Protein AF-A0A8S9RRD1-F1 (afdb_monomer_lite)

Secondary structure (DSSP, 8-state):
----------HHHHHHHHHHHHHHHHTSTT-PPPHHHHHHHHHHHHHHHHHHHHHHHHHHHHHHHHHTTT--HHHHHHHHHSEEE---S---S-----TT-EEE-HHHHHHHHHHHHHHHHHHHHHHHHHHHHHHHHHHTT-

Foldseek 3Di:
DPPDDPDDADPLLVVQLVVQQVVVCVVPVPDHDDPVSSVVSNCVSCVQLRVLVVLLVVLVVQLCVLCVVPHALVVLVVVLVLEDEDDDDDDDPDDDPPPGRDYDYPVRNVVSVVSSVVNVVSVVSNVVSVVSSVCVVVVSPD

Organism: Brassica cretica (NCBI:txid69181)

Radius of gyration: 26.07 Å; chains: 1; bounding box: 56×36×78 Å

pLDDT: mean 82.72, std 17.29, range [35.66, 98.25]

Sequence (142 aa):
MTGLRTIAMQEDEIYKLSAMLEELVESRPDEQPSETEVRMAVWEACGDSGALQLLVDLLNAKMMKLEENSGSEEQDAGLLEEACVLETHDQPRELEEEEGKRMMSRNKWSSVVYRRGQKQLTRLFLKEAEHALHQALSSDHC

Structure (mmCIF, N/CA/C/O backbone):
data_AF-A0A8S9RRD1-F1
#
_entry.id   AF-A0A8S9RRD1-F1
#
loop_
_atom_site.group_PDB
_atom_site.id
_atom_site.type_symbol
_atom_site.label_atom_id
_atom_site.label_alt_id
_atom_site.label_comp_id
_atom_site.label_asym_id
_atom_site.label_entity_id
_atom_site.label_seq_id
_atom_site.pdbx_PDB_ins_code
_atom_site.Cartn_x
_atom_site.Cartn_y
_atom_site.Cartn_z
_atom_site.occupancy
_atom_site.B_iso_or_equiv
_atom_site.auth_seq_id
_atom_site.auth_comp_id
_atom_site.auth_asym_id
_atom_site.auth_atom_id
_atom_site.pdbx_PDB_model_num
ATOM 1 N N . MET A 1 1 ? 1.077 19.677 -8.046 1.00 35.97 1 MET A N 1
ATOM 2 C CA . MET A 1 1 ? 2.340 19.198 -7.452 1.00 35.97 1 MET A CA 1
ATOM 3 C C . MET A 1 1 ? 2.645 17.826 -8.021 1.00 35.97 1 MET A C 1
ATOM 5 O O . MET A 1 1 ? 2.023 16.858 -7.608 1.00 35.97 1 MET A O 1
ATOM 9 N N . THR A 1 2 ? 3.537 17.739 -9.000 1.00 42.38 2 THR A N 1
ATOM 10 C CA . THR A 1 2 ? 4.150 16.474 -9.416 1.00 42.38 2 THR A CA 1
ATOM 11 C C . THR A 1 2 ? 5.278 16.191 -8.431 1.00 42.38 2 THR A C 1
ATOM 13 O O . THR A 1 2 ? 6.352 16.775 -8.526 1.00 42.38 2 THR A O 1
ATOM 16 N N . GLY A 1 3 ? 5.002 15.385 -7.404 1.00 47.59 3 GLY A N 1
ATOM 17 C CA . GLY A 1 3 ? 6.066 14.875 -6.542 1.00 47.59 3 GLY A CA 1
ATOM 18 C C . GLY A 1 3 ? 6.964 13.970 -7.378 1.00 47.59 3 GLY A C 1
ATOM 19 O O . GLY A 1 3 ? 6.456 13.037 -8.000 1.00 47.59 3 GLY A O 1
ATOM 20 N N . LEU A 1 4 ? 8.263 14.270 -7.429 1.00 41.94 4 LEU A N 1
ATOM 21 C CA . LEU A 1 4 ? 9.273 13.363 -7.971 1.00 41.94 4 LEU A CA 1
ATOM 22 C C . LEU A 1 4 ? 9.134 12.023 -7.239 1.00 41.94 4 LEU A C 1
ATOM 24 O O . LEU A 1 4 ? 9.323 11.959 -6.025 1.00 41.94 4 LEU A O 1
ATOM 28 N N . ARG A 1 5 ? 8.735 10.978 -7.965 1.00 58.88 5 ARG A N 1
ATOM 29 C CA . ARG A 1 5 ? 8.742 9.605 -7.463 1.00 58.88 5 ARG A CA 1
ATOM 30 C C . ARG A 1 5 ? 10.065 8.998 -7.890 1.00 58.88 5 ARG A C 1
ATOM 32 O O . ARG A 1 5 ? 10.284 8.795 -9.080 1.00 58.88 5 ARG A O 1
ATOM 39 N N . THR A 1 6 ? 10.946 8.759 -6.931 1.00 57.94 6 THR A N 1
ATOM 40 C CA . THR A 1 6 ? 12.136 7.948 -7.175 1.00 57.94 6 THR A CA 1
ATOM 41 C C . THR A 1 6 ? 11.667 6.506 -7.301 1.00 57.94 6 THR A C 1
ATOM 43 O O . THR A 1 6 ? 11.313 5.890 -6.300 1.00 57.94 6 THR A O 1
ATOM 46 N N . ILE A 1 7 ? 11.588 6.000 -8.530 1.00 63.44 7 ILE A N 1
ATOM 47 C CA . ILE A 1 7 ? 11.368 4.576 -8.778 1.00 63.44 7 ILE A CA 1
ATOM 48 C C . ILE A 1 7 ? 12.740 3.922 -8.636 1.00 63.44 7 ILE A C 1
ATOM 50 O O . ILE A 1 7 ? 13.636 4.185 -9.436 1.00 63.44 7 ILE A O 1
ATOM 54 N N . ALA A 1 8 ? 12.934 3.161 -7.562 1.00 69.12 8 ALA A N 1
ATOM 55 C CA . ALA A 1 8 ? 14.115 2.326 -7.424 1.00 69.12 8 ALA A CA 1
ATOM 56 C C . ALA A 1 8 ? 13.900 1.098 -8.309 1.00 69.12 8 ALA A C 1
ATOM 58 O O . ALA A 1 8 ? 13.031 0.288 -8.006 1.00 69.12 8 ALA A O 1
ATOM 59 N N . MET A 1 9 ? 14.642 1.023 -9.412 1.00 77.75 9 MET A N 1
ATOM 60 C CA . MET A 1 9 ? 14.628 -0.129 -10.307 1.00 77.75 9 MET A CA 1
ATOM 61 C C . MET A 1 9 ? 15.711 -1.120 -9.890 1.00 77.75 9 MET A C 1
ATOM 63 O O . MET A 1 9 ? 16.815 -0.706 -9.516 1.00 77.75 9 MET A O 1
ATOM 67 N N . GLN A 1 10 ? 15.401 -2.407 -9.964 1.00 80.12 10 GLN A N 1
ATOM 68 C CA . GLN A 1 10 ? 16.388 -3.475 -9.853 1.00 80.12 10 GLN A CA 1
ATOM 69 C C . GLN A 1 10 ? 17.253 -3.551 -11.120 1.00 80.12 10 GLN A C 1
ATOM 71 O O . GLN A 1 10 ? 16.934 -2.949 -12.147 1.00 80.12 10 GLN A O 1
ATOM 76 N N . GLU A 1 11 ? 18.393 -4.243 -11.047 1.00 85.06 11 GLU A N 1
ATOM 77 C CA . GLU A 1 11 ? 19.339 -4.303 -12.171 1.00 85.06 11 GLU A CA 1
ATOM 78 C C . GLU A 1 11 ? 18.700 -4.908 -13.429 1.00 85.06 11 GLU A C 1
ATOM 80 O O . GLU A 1 11 ? 18.864 -4.376 -14.522 1.00 85.06 11 GLU A O 1
ATOM 85 N N . ASP A 1 12 ? 17.930 -5.979 -13.279 1.00 84.31 12 ASP A N 1
ATOM 86 C CA . ASP A 1 12 ? 17.174 -6.654 -14.334 1.00 84.31 12 ASP A CA 1
ATOM 87 C C . ASP A 1 12 ? 16.080 -5.767 -14.948 1.00 84.31 12 ASP A C 1
ATOM 89 O O . ASP A 1 12 ? 15.974 -5.695 -16.174 1.00 84.31 12 ASP A O 1
ATOM 93 N N . GLU A 1 13 ? 15.345 -5.002 -14.135 1.00 86.50 13 GLU A N 1
ATOM 94 C CA . GLU A 1 13 ? 14.379 -4.009 -14.625 1.00 86.50 13 GLU A CA 1
ATOM 95 C C . GLU A 1 13 ? 15.088 -2.911 -15.449 1.00 86.50 13 GLU A C 1
ATOM 97 O O . GLU A 1 13 ? 14.569 -2.458 -16.475 1.00 86.50 13 GLU A O 1
ATOM 102 N N . ILE A 1 14 ? 16.300 -2.498 -15.048 1.00 88.81 14 ILE A N 1
ATOM 103 C CA . ILE A 1 14 ? 17.132 -1.541 -15.802 1.00 88.81 14 ILE A CA 1
ATOM 104 C C . ILE A 1 14 ? 17.592 -2.150 -17.132 1.00 88.81 14 ILE A C 1
ATOM 106 O O . ILE A 1 14 ? 17.555 -1.463 -18.159 1.00 88.81 14 ILE A O 1
ATOM 110 N N . TYR A 1 15 ? 18.003 -3.422 -17.146 1.00 90.81 15 TYR A N 1
ATOM 111 C CA . TYR A 1 15 ? 18.366 -4.123 -18.382 1.00 90.81 15 TYR A CA 1
ATOM 112 C C . TYR A 1 15 ? 17.171 -4.241 -19.331 1.00 90.81 15 TYR A C 1
ATOM 114 O O . TYR A 1 15 ? 17.308 -3.934 -20.514 1.00 90.81 15 TYR A O 1
ATOM 122 N N . LYS A 1 16 ? 15.993 -4.614 -18.818 1.00 90.31 16 LYS A N 1
ATOM 123 C CA . LYS A 1 16 ? 14.751 -4.708 -19.597 1.00 90.31 16 LYS A CA 1
ATOM 124 C C . LYS A 1 16 ? 14.374 -3.357 -20.203 1.00 90.31 16 LYS A C 1
ATOM 126 O O . LYS A 1 16 ? 14.119 -3.277 -21.402 1.00 90.31 16 LYS A O 1
ATOM 131 N N . LEU A 1 17 ? 14.416 -2.287 -19.408 1.00 92.31 17 LEU A N 1
ATOM 132 C CA . LEU A 1 17 ? 14.186 -0.926 -19.895 1.00 92.31 17 LEU A CA 1
ATOM 133 C C . LEU A 1 17 ? 15.186 -0.544 -20.994 1.00 92.31 17 LEU A C 1
ATOM 135 O O . LEU A 1 17 ? 14.785 0.002 -22.020 1.00 92.31 17 LEU A O 1
ATOM 139 N N . SER A 1 18 ? 16.471 -0.839 -20.791 1.00 92.69 18 SER A N 1
ATOM 140 C CA . SER A 1 18 ? 17.523 -0.527 -21.765 1.00 92.69 18 SER A CA 1
ATOM 141 C C . SER A 1 18 ? 17.285 -1.253 -23.089 1.00 92.69 18 SER A C 1
ATOM 143 O O . SER A 1 18 ? 17.268 -0.601 -24.126 1.00 92.69 18 SER A O 1
ATOM 145 N N . ALA A 1 19 ? 16.985 -2.556 -23.055 1.00 93.94 19 ALA A N 1
ATOM 146 C CA . ALA A 1 19 ? 16.690 -3.351 -24.247 1.00 93.94 19 ALA A CA 1
ATOM 147 C C . ALA A 1 19 ? 15.464 -2.829 -25.020 1.00 93.94 19 ALA A C 1
ATOM 149 O O . ALA A 1 19 ? 15.504 -2.709 -26.242 1.00 93.94 19 ALA A O 1
ATOM 150 N N . MET A 1 20 ? 14.389 -2.452 -24.315 1.00 93.00 20 MET A N 1
ATOM 151 C CA . MET A 1 20 ? 13.192 -1.874 -24.942 1.00 93.00 20 MET A CA 1
ATOM 152 C C . MET A 1 20 ? 13.475 -0.517 -25.602 1.00 93.00 20 MET A C 1
ATOM 154 O O . MET A 1 20 ? 12.951 -0.217 -26.675 1.00 93.00 20 MET A O 1
ATOM 158 N N . LEU A 1 21 ? 14.289 0.328 -24.960 1.00 94.12 21 LEU A N 1
ATOM 159 C CA . LEU A 1 21 ? 14.679 1.619 -25.528 1.00 94.12 21 LEU A CA 1
ATOM 160 C C . LEU A 1 21 ? 15.643 1.452 -26.709 1.00 94.12 21 LEU A C 1
ATOM 162 O O . LEU A 1 21 ? 15.530 2.205 -27.673 1.00 94.12 21 LEU A O 1
ATOM 166 N N . GLU A 1 22 ? 16.547 0.472 -26.658 1.00 93.69 22 GLU A N 1
ATOM 167 C CA . GLU A 1 22 ? 17.434 0.117 -27.770 1.00 93.69 22 GLU A CA 1
ATOM 168 C C . GLU A 1 22 ? 16.631 -0.351 -28.990 1.00 93.69 22 GLU A C 1
ATOM 170 O O . GLU A 1 22 ? 16.812 0.211 -30.067 1.00 93.69 22 GLU A O 1
ATOM 175 N N . GLU A 1 23 ? 15.660 -1.257 -28.829 1.00 92.62 23 GLU A N 1
ATOM 176 C CA . GLU A 1 23 ? 14.774 -1.703 -29.921 1.00 92.62 23 GLU A CA 1
ATOM 177 C C . GLU A 1 23 ? 14.006 -0.527 -30.565 1.00 92.62 23 GLU A C 1
ATOM 179 O O . GLU A 1 23 ? 13.869 -0.419 -31.793 1.00 92.62 23 GLU A O 1
ATOM 184 N N . LEU A 1 24 ? 13.540 0.418 -29.742 1.00 91.69 24 LEU A N 1
ATOM 185 C CA . LEU A 1 24 ? 12.877 1.637 -30.211 1.00 91.69 24 LEU A CA 1
ATOM 186 C C . LEU A 1 24 ? 13.811 2.589 -30.961 1.00 91.69 24 LEU A C 1
ATOM 188 O O . LEU A 1 24 ? 13.320 3.376 -31.762 1.00 91.69 24 LEU A O 1
ATOM 192 N N . VAL A 1 25 ? 15.116 2.569 -30.697 1.00 92.00 25 VAL A N 1
ATOM 193 C CA . VAL A 1 25 ? 16.102 3.372 -31.436 1.00 92.00 25 VAL A CA 1
ATOM 194 C C . VAL A 1 25 ? 16.538 2.640 -32.704 1.00 92.00 25 VAL A C 1
ATOM 196 O O . VAL A 1 25 ? 16.642 3.258 -33.757 1.00 92.00 25 VAL A O 1
ATOM 199 N N . GLU A 1 26 ? 16.720 1.322 -32.659 1.00 91.94 26 GLU A N 1
ATOM 200 C CA . GLU A 1 26 ? 17.083 0.513 -33.828 1.00 91.94 26 GLU A CA 1
ATOM 201 C C . GLU A 1 26 ? 16.004 0.533 -34.918 1.00 91.94 26 GLU A C 1
ATOM 203 O O . GLU A 1 26 ? 16.315 0.573 -36.110 1.00 91.94 26 GLU A O 1
ATOM 208 N N . SER A 1 27 ? 14.729 0.558 -34.522 1.00 89.81 27 SER A N 1
ATOM 209 C CA . SER A 1 27 ? 13.598 0.663 -35.454 1.00 89.81 27 SER A CA 1
ATOM 210 C C . SER A 1 27 ? 13.459 2.046 -36.111 1.00 89.81 27 SER A C 1
ATOM 212 O O . SER A 1 27 ? 12.837 2.156 -37.171 1.00 89.81 27 SER A O 1
ATOM 214 N N . ARG A 1 28 ? 14.055 3.093 -35.522 1.00 91.12 28 ARG A N 1
ATOM 215 C CA . ARG A 1 28 ? 14.040 4.485 -36.015 1.00 91.12 28 ARG A CA 1
ATOM 216 C C . ARG A 1 28 ? 15.335 5.222 -35.618 1.00 91.12 28 ARG A C 1
ATOM 218 O O . ARG A 1 28 ? 15.327 6.073 -34.732 1.00 91.12 28 ARG A O 1
ATOM 225 N N . PRO A 1 29 ? 16.458 4.940 -36.300 1.00 82.38 29 PRO A N 1
ATOM 226 C CA . PRO A 1 29 ? 17.792 5.380 -35.871 1.00 82.38 29 PRO A CA 1
ATOM 227 C C . PRO A 1 29 ? 17.992 6.902 -35.849 1.00 82.38 29 PRO A C 1
ATOM 229 O O . PRO A 1 29 ? 18.880 7.391 -35.153 1.00 82.38 29 PRO A O 1
ATOM 232 N N . ASP A 1 30 ? 17.165 7.653 -36.579 1.00 89.06 30 ASP A N 1
ATOM 233 C CA . ASP A 1 30 ? 17.229 9.116 -36.645 1.00 89.06 30 ASP A CA 1
ATOM 234 C C . ASP A 1 30 ? 16.306 9.817 -35.626 1.00 89.06 30 ASP A C 1
ATOM 236 O O . ASP A 1 30 ? 16.298 11.048 -35.541 1.00 89.06 30 ASP A O 1
ATOM 240 N N . GLU A 1 31 ? 15.528 9.064 -34.840 1.00 90.69 31 GLU A N 1
ATOM 241 C CA . GLU A 1 31 ? 14.557 9.599 -33.884 1.00 90.69 31 GLU A CA 1
ATOM 242 C C . GLU A 1 31 ? 14.852 9.134 -32.453 1.00 90.69 31 GLU A C 1
ATOM 244 O O . GLU A 1 31 ? 15.065 7.957 -32.173 1.00 90.69 31 GLU A O 1
ATOM 249 N N . GLN A 1 32 ? 14.817 10.072 -31.505 1.00 91.38 32 GLN A N 1
ATOM 250 C CA . GLN A 1 32 ? 14.867 9.728 -30.086 1.00 91.38 32 GLN A CA 1
ATOM 251 C C . GLN A 1 32 ? 13.486 9.285 -29.587 1.00 91.38 32 GLN A C 1
ATOM 253 O O . GLN A 1 32 ? 12.477 9.848 -30.022 1.00 91.38 32 GLN A O 1
ATOM 258 N N . PRO A 1 33 ? 13.421 8.355 -28.616 1.00 91.00 33 PRO A N 1
ATOM 259 C CA . PRO A 1 33 ? 12.175 8.021 -27.950 1.00 91.00 33 PRO A CA 1
ATOM 260 C C . PRO A 1 33 ? 11.515 9.250 -27.331 1.00 91.00 33 PRO A C 1
ATOM 262 O O . PRO A 1 33 ? 12.141 10.030 -26.611 1.00 91.00 33 PRO A O 1
ATOM 265 N N . SER A 1 34 ? 10.224 9.414 -27.601 1.00 93.75 34 SER A N 1
ATOM 266 C CA . SER A 1 34 ? 9.411 10.445 -26.976 1.00 93.75 34 SER A CA 1
ATOM 267 C C . SER A 1 34 ? 9.273 10.189 -25.476 1.00 93.75 34 SER A C 1
ATOM 269 O O . SER A 1 34 ? 9.343 9.056 -24.995 1.00 93.75 34 SER A O 1
ATOM 271 N N . GLU A 1 35 ? 8.977 11.244 -24.718 1.00 92.88 35 GLU A N 1
ATOM 272 C CA . GLU A 1 35 ? 8.742 11.137 -23.275 1.00 92.88 35 GLU A CA 1
ATOM 273 C C . GLU A 1 35 ? 7.649 10.108 -22.925 1.00 92.88 35 GLU A C 1
ATOM 275 O O . GLU A 1 35 ? 7.739 9.423 -21.908 1.00 92.88 35 GLU A O 1
ATOM 280 N N . THR A 1 36 ? 6.624 9.974 -23.772 1.00 92.19 36 THR A N 1
ATOM 281 C CA . THR A 1 36 ? 5.540 9.006 -23.547 1.00 92.19 36 THR A CA 1
ATOM 282 C C . THR A 1 36 ? 6.043 7.574 -23.685 1.00 92.19 36 THR A C 1
ATOM 284 O O . THR A 1 36 ? 5.720 6.742 -22.845 1.00 92.19 36 THR A O 1
ATOM 287 N N . GLU A 1 37 ? 6.868 7.288 -24.690 1.00 92.38 37 GLU A N 1
ATOM 288 C CA . GLU A 1 37 ? 7.427 5.949 -24.911 1.00 92.38 37 GLU A CA 1
ATOM 289 C C . GLU A 1 37 ? 8.402 5.558 -23.805 1.00 92.38 37 GLU A C 1
ATOM 291 O O . GLU A 1 37 ? 8.321 4.444 -23.298 1.00 92.38 37 GLU A O 1
ATOM 296 N N . VAL A 1 38 ? 9.244 6.494 -23.352 1.00 91.31 38 VAL A N 1
ATOM 297 C CA . VAL A 1 38 ? 10.118 6.264 -22.192 1.00 91.31 38 VAL A CA 1
ATOM 298 C C . VAL A 1 38 ? 9.288 5.929 -20.954 1.00 91.31 38 VAL A C 1
ATOM 300 O O . VAL A 1 38 ? 9.583 4.965 -20.255 1.00 91.31 38 VAL A O 1
ATOM 303 N N . ARG A 1 39 ? 8.208 6.677 -20.689 1.00 88.00 39 ARG A N 1
ATOM 304 C CA . ARG A 1 39 ? 7.313 6.388 -19.557 1.00 88.00 39 ARG A CA 1
ATOM 305 C C . ARG A 1 39 ? 6.617 5.033 -19.689 1.00 88.00 39 ARG A C 1
ATOM 307 O O . ARG A 1 39 ? 6.452 4.366 -18.673 1.00 88.00 39 ARG A O 1
ATOM 314 N N . MET A 1 40 ? 6.211 4.633 -20.895 1.00 87.38 40 MET A N 1
ATOM 315 C CA . MET A 1 40 ? 5.615 3.312 -21.115 1.00 87.38 40 MET A CA 1
ATOM 316 C C . MET A 1 40 ? 6.629 2.194 -20.890 1.00 87.38 40 MET A C 1
ATOM 318 O O . MET A 1 40 ? 6.304 1.241 -20.199 1.00 87.38 40 MET A O 1
ATOM 322 N N . ALA A 1 41 ? 7.857 2.332 -21.395 1.00 89.31 41 ALA A N 1
ATOM 323 C CA . ALA A 1 41 ? 8.910 1.346 -21.176 1.00 89.31 41 ALA A CA 1
ATOM 324 C C . ALA A 1 41 ? 9.265 1.214 -19.686 1.00 89.31 41 ALA A C 1
ATOM 326 O O . ALA A 1 41 ? 9.421 0.106 -19.189 1.00 89.31 41 ALA A O 1
ATOM 327 N N . VAL A 1 42 ? 9.308 2.328 -18.945 1.00 88.06 42 VAL A N 1
ATOM 328 C CA . VAL A 1 42 ? 9.475 2.303 -17.481 1.00 88.06 42 VAL A CA 1
ATOM 329 C C . VAL A 1 42 ? 8.306 1.576 -16.810 1.00 88.06 42 VAL A C 1
ATOM 331 O O . VAL A 1 42 ? 8.528 0.734 -15.948 1.00 88.06 42 VAL A O 1
ATOM 334 N N . TRP A 1 43 ? 7.063 1.859 -17.208 1.00 85.94 43 TRP A N 1
ATOM 335 C CA . TRP A 1 43 ? 5.891 1.179 -16.649 1.00 85.94 43 TRP A CA 1
ATOM 336 C C . TRP A 1 43 ? 5.875 -0.324 -16.962 1.00 85.94 43 TRP A C 1
ATOM 338 O O . TRP A 1 43 ? 5.528 -1.124 -16.105 1.00 85.94 43 TRP A O 1
ATOM 348 N N . GLU A 1 44 ? 6.286 -0.721 -18.159 1.00 85.94 44 GLU A N 1
ATOM 349 C CA . GLU A 1 44 ? 6.374 -2.128 -18.559 1.00 85.94 44 GLU A CA 1
ATOM 350 C C . GLU A 1 44 ? 7.533 -2.861 -17.862 1.00 85.94 44 GLU A C 1
ATOM 352 O O . GLU A 1 44 ? 7.470 -4.067 -17.611 1.00 85.94 44 GLU A O 1
ATOM 357 N N . ALA A 1 45 ? 8.618 -2.145 -17.555 1.00 86.62 45 ALA A N 1
ATOM 358 C CA . ALA A 1 45 ? 9.775 -2.713 -16.881 1.00 86.62 45 ALA A CA 1
ATOM 359 C C . ALA A 1 45 ? 9.529 -2.937 -15.384 1.00 86.62 45 ALA A C 1
ATOM 361 O O . ALA A 1 45 ? 9.910 -3.986 -14.888 1.00 86.62 45 ALA A O 1
ATOM 362 N N . CYS A 1 46 ? 8.902 -1.983 -14.686 1.00 82.00 46 CYS A N 1
ATOM 363 C CA . CYS A 1 46 ? 8.810 -1.995 -13.216 1.00 82.00 46 CYS A CA 1
ATOM 364 C C . CYS A 1 46 ? 7.495 -1.417 -12.649 1.00 82.00 46 CYS A C 1
ATOM 366 O O . CYS A 1 46 ? 7.400 -1.064 -11.469 1.00 82.00 46 CYS A O 1
ATOM 368 N N . GLY A 1 47 ? 6.461 -1.249 -13.478 1.00 81.31 47 GLY A N 1
ATOM 369 C CA . GLY A 1 47 ? 5.206 -0.610 -13.072 1.00 81.31 47 GLY A CA 1
ATOM 370 C C . GLY A 1 47 ? 4.459 -1.387 -11.991 1.00 81.31 47 GLY A C 1
ATOM 371 O O . GLY A 1 47 ? 3.959 -0.778 -11.042 1.00 81.31 47 GLY A O 1
ATOM 372 N N . ASP A 1 48 ? 4.433 -2.716 -12.097 1.00 82.19 48 ASP A N 1
ATOM 373 C CA . ASP A 1 48 ? 3.720 -3.587 -11.160 1.00 82.19 48 ASP A CA 1
ATOM 374 C C . ASP A 1 48 ? 4.402 -3.622 -9.788 1.00 82.19 48 ASP A C 1
ATOM 376 O O . ASP A 1 48 ? 3.755 -3.346 -8.773 1.00 82.19 48 ASP A O 1
ATOM 380 N N . SER A 1 49 ? 5.715 -3.873 -9.748 1.00 84.12 49 SER A N 1
ATOM 381 C CA . SER A 1 49 ? 6.516 -3.886 -8.517 1.00 84.12 49 SER A CA 1
ATOM 382 C C . SER A 1 49 ? 6.434 -2.537 -7.789 1.00 84.12 49 SER A C 1
ATOM 384 O O . SER A 1 49 ? 6.112 -2.476 -6.597 1.00 84.12 49 SER A O 1
ATOM 386 N N . GLY A 1 50 ? 6.607 -1.431 -8.518 1.00 82.56 50 GLY A N 1
ATOM 387 C CA . GLY A 1 50 ? 6.514 -0.079 -7.969 1.00 82.56 50 GLY A CA 1
ATOM 388 C C . GLY A 1 50 ? 5.113 0.291 -7.462 1.00 82.56 50 GLY A C 1
ATOM 389 O O . GLY A 1 50 ? 4.977 0.911 -6.400 1.00 82.56 50 GLY A O 1
ATOM 390 N N . ALA A 1 51 ? 4.053 -0.085 -8.184 1.00 87.12 51 ALA A N 1
ATOM 391 C CA . ALA A 1 51 ? 2.676 0.171 -7.759 1.00 87.12 51 ALA A CA 1
ATOM 392 C C . ALA A 1 51 ? 2.296 -0.646 -6.516 1.00 87.12 51 ALA A C 1
ATOM 394 O O . ALA A 1 51 ? 1.655 -0.116 -5.602 1.00 87.12 51 ALA A O 1
ATOM 395 N N . LEU A 1 52 ? 2.716 -1.912 -6.461 1.00 90.50 52 LEU A N 1
ATOM 396 C CA . LEU A 1 52 ? 2.478 -2.802 -5.328 1.00 90.50 52 LEU A CA 1
ATOM 397 C C . LEU A 1 52 ? 3.239 -2.342 -4.081 1.00 90.50 52 LEU A C 1
ATOM 399 O O . LEU A 1 52 ? 2.648 -2.304 -3.002 1.00 90.50 52 LEU A O 1
ATOM 403 N N . GLN A 1 53 ? 4.489 -1.890 -4.217 1.00 90.31 53 GLN A N 1
ATOM 404 C CA . GLN A 1 53 ? 5.241 -1.308 -3.101 1.00 90.31 53 GLN A CA 1
ATOM 405 C C . GLN A 1 53 ? 4.533 -0.072 -2.529 1.00 90.31 53 GLN A C 1
ATOM 407 O O . GLN A 1 53 ? 4.336 0.030 -1.318 1.00 90.31 53 GLN A O 1
ATOM 412 N N . LEU A 1 54 ? 4.069 0.841 -3.390 1.00 89.69 54 LEU A N 1
ATOM 413 C CA . LEU A 1 54 ? 3.301 2.007 -2.947 1.00 89.69 54 LEU A CA 1
ATOM 414 C C . LEU A 1 54 ? 2.011 1.597 -2.221 1.00 89.69 54 LEU A C 1
ATOM 416 O O . LEU A 1 54 ? 1.629 2.223 -1.229 1.00 89.69 54 LEU A O 1
ATOM 420 N N . LEU A 1 55 ? 1.322 0.564 -2.709 1.00 93.31 55 LEU A N 1
ATOM 421 C CA . LEU A 1 55 ? 0.118 0.048 -2.066 1.00 93.31 55 LEU A CA 1
ATOM 422 C C . LEU A 1 55 ? 0.423 -0.503 -0.665 1.00 93.31 55 LEU A C 1
ATOM 424 O O . LEU A 1 55 ? -0.297 -0.171 0.279 1.00 93.31 55 LEU A O 1
ATOM 428 N N . VAL A 1 56 ? 1.500 -1.277 -0.515 1.00 95.56 56 VAL A N 1
ATOM 429 C CA . VAL A 1 56 ? 1.983 -1.786 0.780 1.00 95.56 56 VAL A CA 1
ATOM 430 C C . VAL A 1 56 ? 2.286 -0.632 1.739 1.00 95.56 56 VAL A C 1
ATOM 432 O O . VAL A 1 56 ? 1.785 -0.622 2.866 1.00 95.56 56 VAL A O 1
ATOM 435 N N . ASP A 1 57 ? 3.019 0.388 1.293 1.00 95.38 57 ASP A N 1
ATOM 436 C CA . ASP A 1 57 ? 3.364 1.553 2.117 1.00 95.38 57 ASP A CA 1
ATOM 437 C C . ASP A 1 57 ? 2.114 2.312 2.591 1.00 95.38 57 ASP A C 1
ATOM 439 O O . ASP A 1 57 ? 1.993 2.685 3.764 1.00 95.38 57 ASP A O 1
ATOM 443 N N . LEU A 1 58 ? 1.140 2.514 1.695 1.00 95.94 58 LEU A N 1
ATOM 444 C CA . LEU A 1 58 ? -0.127 3.173 2.015 1.00 95.94 58 LEU A CA 1
ATOM 445 C C . LEU A 1 58 ? -0.964 2.364 3.012 1.00 95.94 58 LEU A C 1
ATOM 447 O O . LEU A 1 58 ? -1.570 2.950 3.914 1.00 95.94 58 LEU A O 1
ATOM 451 N N . LEU A 1 59 ? -1.000 1.038 2.871 1.00 97.25 59 LEU A N 1
ATOM 452 C CA . LEU A 1 59 ? -1.716 0.142 3.781 1.00 97.25 59 LEU A CA 1
ATOM 453 C C . LEU A 1 59 ? -1.055 0.099 5.163 1.00 97.25 59 LEU A C 1
ATOM 455 O O . LEU A 1 59 ? -1.760 0.181 6.168 1.00 97.25 59 LEU A O 1
ATOM 459 N N . ASN A 1 60 ? 0.277 0.087 5.228 1.00 97.38 60 ASN A N 1
ATOM 460 C CA . ASN A 1 60 ? 1.028 0.201 6.479 1.00 97.38 60 ASN A CA 1
ATOM 461 C C . ASN A 1 60 ? 0.765 1.538 7.184 1.00 97.38 60 ASN A C 1
ATOM 463 O O . ASN A 1 60 ? 0.407 1.568 8.364 1.00 97.38 60 ASN A O 1
ATOM 467 N N . ALA A 1 61 ? 0.842 2.655 6.454 1.00 96.50 61 ALA A N 1
ATOM 468 C CA . ALA A 1 61 ? 0.513 3.971 6.998 1.00 96.50 61 ALA A CA 1
ATOM 469 C C . ALA A 1 61 ? -0.955 4.057 7.454 1.00 96.50 61 ALA A C 1
ATOM 471 O O . ALA A 1 61 ? -1.271 4.710 8.453 1.00 96.50 61 ALA A O 1
ATOM 472 N N . LYS A 1 62 ? -1.872 3.398 6.734 1.00 96.31 62 LYS A N 1
ATOM 473 C CA . LYS A 1 62 ? -3.281 3.299 7.122 1.00 96.31 62 LYS A CA 1
ATOM 474 C C . LYS A 1 62 ? -3.454 2.482 8.401 1.00 96.31 62 LYS A C 1
ATOM 476 O O . LYS A 1 62 ? -4.205 2.931 9.265 1.00 96.31 62 LYS A O 1
ATOM 481 N N . MET A 1 63 ? -2.777 1.342 8.531 1.00 97.50 63 MET A N 1
ATOM 482 C CA . MET A 1 63 ? -2.823 0.506 9.731 1.00 97.50 63 MET A CA 1
ATOM 483 C C . MET A 1 63 ? -2.314 1.275 10.948 1.00 97.50 63 MET A C 1
ATOM 485 O O . MET A 1 63 ? -3.040 1.393 11.930 1.00 97.50 63 MET A O 1
ATOM 489 N N . MET A 1 64 ? -1.142 1.909 10.837 1.00 97.00 64 MET A N 1
ATOM 490 C CA . MET A 1 64 ? -0.571 2.730 11.908 1.00 97.00 64 MET A CA 1
ATOM 491 C C . MET A 1 64 ? -1.572 3.782 12.407 1.00 97.00 64 MET A C 1
ATOM 493 O O . MET A 1 64 ? -1.789 3.894 13.607 1.00 97.00 64 MET A O 1
ATOM 497 N N . LYS A 1 65 ? -2.252 4.495 11.499 1.00 96.56 65 LYS A N 1
ATOM 498 C CA . LYS A 1 65 ? -3.293 5.481 11.856 1.00 96.56 65 LYS A CA 1
ATOM 499 C C . LYS A 1 65 ? -4.532 4.871 12.506 1.00 96.56 65 LYS A C 1
ATOM 501 O O . LYS A 1 65 ? -5.201 5.542 13.283 1.00 96.56 65 LYS A O 1
ATOM 506 N N . LEU A 1 66 ? -4.912 3.651 12.126 1.00 96.19 66 LEU A N 1
ATOM 507 C CA . LEU A 1 66 ? -6.046 2.966 12.746 1.00 96.19 66 LEU A CA 1
ATOM 508 C C . LEU A 1 66 ? -5.703 2.537 14.171 1.00 96.19 66 LEU A C 1
ATOM 510 O O . LEU A 1 66 ? -6.563 2.610 15.045 1.00 96.19 66 LEU A O 1
ATOM 514 N N . GLU A 1 67 ? -4.474 2.092 14.408 1.00 96.69 67 GLU A N 1
ATOM 515 C CA . GLU A 1 67 ? -4.015 1.662 15.728 1.00 96.69 67 GLU A CA 1
ATOM 516 C C . GLU A 1 67 ? -3.655 2.842 16.639 1.00 96.69 67 GLU A C 1
ATOM 518 O O . GLU A 1 67 ? -3.801 2.750 17.862 1.00 96.69 67 GLU A O 1
ATOM 523 N N . GLU A 1 68 ? -3.293 3.984 16.050 1.00 94.44 68 GLU A N 1
ATOM 524 C CA . GLU A 1 68 ? -3.056 5.241 16.752 1.00 94.44 68 GLU A CA 1
ATOM 525 C C . GLU A 1 68 ? -4.273 5.606 17.622 1.00 94.44 68 GLU A C 1
ATOM 527 O O . GLU A 1 68 ? -5.381 5.844 17.139 1.00 94.44 68 GLU A O 1
ATOM 532 N N . ASN A 1 69 ? -4.076 5.631 18.942 1.00 87.00 69 ASN A N 1
ATOM 533 C CA . ASN A 1 69 ? -5.089 5.931 19.965 1.00 87.00 69 ASN A CA 1
ATOM 534 C C . ASN A 1 69 ? -6.242 4.922 20.120 1.00 87.00 69 ASN A C 1
ATOM 536 O O . ASN A 1 69 ? -7.066 5.099 21.021 1.00 87.00 69 ASN A O 1
ATOM 540 N N . SER A 1 70 ? -6.331 3.877 19.290 1.00 91.94 70 SER A N 1
ATOM 541 C CA . SER A 1 70 ? -7.409 2.880 19.385 1.00 91.94 70 SER A CA 1
ATOM 542 C C . SER A 1 70 ? -6.937 1.452 19.656 1.00 91.94 70 SER A C 1
ATOM 544 O O . SER A 1 70 ? -7.773 0.602 19.958 1.00 91.94 70 SER A O 1
ATOM 546 N N . GLY A 1 71 ? -5.626 1.203 19.608 1.00 94.38 71 GLY A N 1
ATOM 547 C CA . GLY A 1 71 ? -5.042 -0.098 19.918 1.00 94.38 71 GLY A CA 1
ATOM 548 C C . GLY A 1 71 ? -5.078 -1.078 18.745 1.00 94.38 71 GLY A C 1
ATOM 549 O O . GLY A 1 71 ? -5.416 -0.702 17.627 1.00 94.38 71 GLY A O 1
ATOM 550 N N . SER A 1 72 ? -4.752 -2.343 18.984 1.00 96.00 72 SER A N 1
ATOM 551 C CA . SER A 1 72 ? -4.723 -3.389 17.955 1.00 96.00 72 SER A CA 1
ATOM 552 C C . SER A 1 72 ? -6.117 -3.937 17.608 1.00 96.00 72 SER A C 1
ATOM 554 O O . SER A 1 72 ? -7.111 -3.653 18.281 1.00 96.00 72 SER A O 1
ATOM 556 N N . GLU A 1 73 ? -6.198 -4.743 16.542 1.00 95.50 73 GLU A N 1
ATOM 557 C CA . GLU A 1 73 ? -7.398 -5.530 16.194 1.00 95.50 73 GLU A CA 1
ATOM 558 C C . GLU A 1 73 ? -7.822 -6.463 17.348 1.00 95.50 73 GLU A C 1
ATOM 560 O O . GLU A 1 73 ? -9.012 -6.580 17.640 1.00 95.50 73 GLU A O 1
ATOM 565 N N . GLU A 1 74 ? -6.849 -7.072 18.034 1.00 95.81 74 GLU A N 1
ATOM 566 C CA . GLU A 1 74 ? -7.062 -7.995 19.160 1.00 95.81 74 GLU A CA 1
ATOM 567 C C . GLU A 1 74 ? -7.653 -7.282 20.381 1.00 95.81 74 GLU A C 1
ATOM 569 O O . GLU A 1 74 ? -8.590 -7.767 21.011 1.00 95.81 74 GLU A O 1
ATOM 574 N N . GLN A 1 75 ? -7.157 -6.079 20.687 1.00 94.06 75 GLN A N 1
ATOM 575 C CA . GLN A 1 75 ? -7.705 -5.265 21.774 1.00 94.06 75 GLN A CA 1
ATOM 576 C C . GLN A 1 75 ? -9.170 -4.905 21.516 1.00 94.06 75 GLN A C 1
ATOM 578 O O . GLN A 1 75 ? -9.982 -4.916 22.439 1.00 94.06 75 GLN A O 1
ATOM 583 N N . ASP A 1 76 ? -9.534 -4.629 20.262 1.00 95.56 76 ASP A N 1
ATOM 584 C CA . ASP A 1 76 ? -10.932 -4.407 19.901 1.00 95.56 76 ASP A CA 1
ATOM 585 C C . ASP A 1 76 ? -11.781 -5.678 19.975 1.00 95.56 76 ASP A C 1
ATOM 587 O O . ASP A 1 76 ? -12.959 -5.583 20.311 1.00 95.56 76 ASP A O 1
ATOM 591 N N . ALA A 1 77 ? -11.215 -6.850 19.677 1.00 93.88 77 ALA A N 1
ATOM 592 C CA . ALA A 1 77 ? -11.906 -8.125 19.849 1.00 93.88 77 ALA A CA 1
ATOM 593 C C . ALA A 1 77 ? -12.237 -8.371 21.330 1.00 93.88 77 ALA A C 1
ATOM 595 O O . ALA A 1 77 ? -13.408 -8.562 21.655 1.00 93.88 77 ALA A O 1
ATOM 596 N N . GLY A 1 78 ? -11.256 -8.216 22.226 1.00 92.12 78 GLY A N 1
ATOM 597 C CA . GLY A 1 78 ? -11.474 -8.331 23.672 1.00 92.12 78 GLY A CA 1
ATOM 598 C C . GLY A 1 78 ? -12.520 -7.339 24.193 1.00 92.12 78 GLY A C 1
ATOM 599 O O . GLY A 1 78 ? -13.424 -7.712 24.938 1.00 92.12 78 GLY A O 1
ATOM 600 N N . LEU A 1 79 ? -12.499 -6.088 23.712 1.00 90.81 79 LEU A N 1
ATOM 601 C CA . LEU A 1 79 ? -13.521 -5.092 24.065 1.00 90.81 79 LEU A CA 1
ATOM 602 C C . LEU A 1 79 ? -14.941 -5.487 23.638 1.00 90.81 79 LEU A C 1
ATOM 604 O O . LEU A 1 79 ? -15.895 -5.023 24.260 1.00 90.81 79 LEU A O 1
ATOM 608 N N . LEU A 1 80 ? -15.097 -6.259 22.561 1.00 89.94 80 LEU A N 1
ATOM 609 C CA . LEU A 1 80 ? -16.400 -6.731 22.090 1.00 89.94 80 LEU A CA 1
ATOM 610 C C . LEU A 1 80 ? -16.851 -7.998 22.821 1.00 89.94 80 LEU A C 1
ATOM 612 O O . LEU A 1 80 ? -18.049 -8.148 23.044 1.00 89.94 80 LEU A O 1
ATOM 616 N N . GLU A 1 81 ? -15.920 -8.869 23.207 1.00 87.81 81 GLU A N 1
ATOM 617 C CA . GLU A 1 81 ? -16.192 -10.083 23.987 1.00 87.81 81 GLU A CA 1
ATOM 618 C C . GLU A 1 81 ? -16.623 -9.762 25.426 1.00 87.81 81 GLU A C 1
ATOM 620 O O . GLU A 1 81 ? -17.559 -10.367 25.946 1.00 87.81 81 GLU A O 1
ATOM 625 N N . GLU A 1 82 ? -16.003 -8.757 26.050 1.00 80.81 82 GLU A N 1
ATOM 626 C CA . GLU A 1 82 ? -16.311 -8.313 27.419 1.00 80.81 82 GLU A CA 1
ATOM 627 C C . GLU A 1 82 ? -17.564 -7.418 27.513 1.00 80.81 82 GLU A C 1
ATOM 629 O O . GLU A 1 82 ? -18.004 -7.050 28.610 1.00 80.81 82 GLU A O 1
ATOM 634 N N . ALA A 1 83 ? -18.139 -7.015 26.376 1.00 77.62 83 ALA A N 1
ATOM 635 C CA . ALA A 1 83 ? -19.206 -6.025 26.338 1.00 77.62 83 ALA A CA 1
ATOM 636 C C . ALA A 1 83 ? -20.589 -6.625 26.617 1.00 77.62 83 ALA A C 1
ATOM 638 O O . ALA A 1 83 ? -21.147 -7.355 25.800 1.00 77.62 83 ALA A O 1
ATOM 639 N N . CYS A 1 84 ? -21.224 -6.174 27.701 1.00 68.06 84 CYS A N 1
ATOM 640 C CA . CYS A 1 84 ? -22.683 -6.194 27.799 1.00 68.06 84 CYS A CA 1
ATOM 641 C C . CYS A 1 84 ? -23.245 -4.932 27.130 1.00 68.06 84 CYS A C 1
ATOM 643 O O . CYS A 1 84 ? -23.008 -3.809 27.592 1.00 68.06 84 CYS A O 1
ATOM 645 N N . VAL A 1 85 ? -23.979 -5.107 26.027 1.00 63.47 85 VAL A N 1
ATOM 646 C CA . VAL A 1 85 ? -24.658 -4.007 25.330 1.00 63.47 85 VAL A CA 1
ATOM 647 C C . VAL A 1 85 ? -25.922 -3.651 26.109 1.00 63.47 85 VAL A C 1
ATOM 649 O O . VAL A 1 85 ? -26.824 -4.475 26.224 1.00 63.47 85 VAL A O 1
ATOM 652 N N . LEU A 1 86 ? -26.012 -2.421 26.628 1.00 59.56 86 LEU A N 1
ATOM 653 C CA . LEU A 1 86 ? -27.293 -1.900 27.116 1.00 59.56 86 LEU A CA 1
ATOM 654 C C . LEU A 1 86 ? -28.246 -1.747 25.930 1.00 59.56 86 LEU A C 1
ATOM 656 O O . LEU A 1 86 ? -28.153 -0.775 25.169 1.00 59.56 86 LEU A O 1
ATOM 660 N N . GLU A 1 87 ? -29.184 -2.677 25.790 1.00 51.97 87 GLU A N 1
ATOM 661 C CA . GLU A 1 8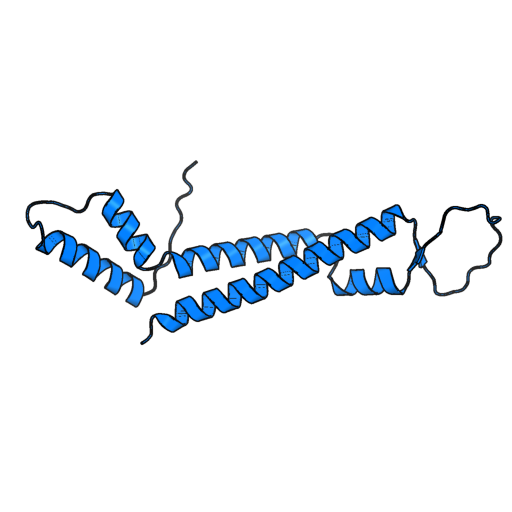7 ? -30.404 -2.403 25.048 1.00 51.97 87 GLU A CA 1
ATOM 662 C C . GLU A 1 87 ? -31.225 -1.401 25.853 1.00 51.97 87 GLU A C 1
ATOM 664 O O . GLU A 1 87 ? -31.482 -1.554 27.045 1.00 51.97 87 GLU A O 1
ATOM 669 N N . THR A 1 88 ? -31.562 -0.293 25.211 1.00 54.84 88 THR A N 1
ATOM 670 C CA . THR A 1 88 ? -32.346 0.769 25.826 1.00 54.84 88 THR A CA 1
ATOM 671 C C . THR A 1 88 ? -33.790 0.285 25.914 1.00 54.84 88 THR A C 1
ATOM 673 O O . THR A 1 88 ? -34.551 0.449 24.967 1.00 54.84 88 THR A O 1
ATOM 676 N N . HIS A 1 89 ? -34.160 -0.328 27.036 1.00 45.72 89 HIS A N 1
ATOM 677 C CA . HIS A 1 89 ? -35.539 -0.349 27.508 1.00 45.72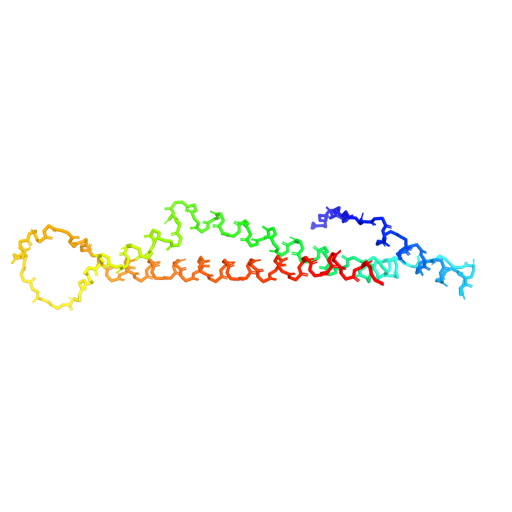 89 HIS A CA 1
ATOM 678 C C . HIS A 1 89 ? -35.551 -0.449 29.039 1.00 45.72 89 HIS A C 1
ATOM 680 O O . HIS A 1 89 ? -35.148 -1.465 29.594 1.00 45.72 89 HIS A O 1
ATOM 686 N N . ASP A 1 90 ? -35.947 0.649 29.688 1.00 48.94 90 ASP A N 1
ATOM 687 C CA . ASP A 1 90 ? -36.291 0.807 31.110 1.00 48.94 90 ASP A CA 1
ATOM 688 C C . ASP A 1 90 ? -35.928 -0.357 32.050 1.00 48.94 90 ASP A C 1
ATOM 690 O O . ASP A 1 90 ? -36.762 -1.218 32.336 1.00 48.94 90 ASP A O 1
ATOM 694 N N . GLN A 1 91 ? -34.722 -0.334 32.625 1.00 47.62 91 GLN A N 1
ATOM 695 C CA . GLN A 1 91 ? -34.478 -1.022 33.894 1.00 47.62 91 GLN A CA 1
ATOM 696 C C . GLN A 1 91 ? -33.900 -0.060 34.939 1.00 47.62 91 GLN A C 1
ATOM 698 O O . GLN A 1 91 ? -33.103 0.818 34.585 1.00 47.62 91 GLN A O 1
ATOM 703 N N . PRO A 1 92 ? -34.338 -0.168 36.211 1.00 43.31 92 PRO A N 1
ATOM 704 C CA . PRO A 1 92 ? -33.913 0.724 37.282 1.00 43.31 92 PRO A CA 1
ATOM 705 C C . PRO A 1 92 ? -32.403 0.636 37.502 1.00 43.31 92 PRO A C 1
ATOM 707 O O . PRO A 1 92 ? -31.783 -0.387 37.232 1.00 43.31 92 PRO A O 1
ATOM 710 N N . ARG A 1 93 ? -31.831 1.715 38.045 1.00 51.88 93 ARG A N 1
ATOM 711 C CA . ARG A 1 93 ? -30.411 1.915 38.403 1.00 51.88 93 ARG A CA 1
ATOM 712 C C . ARG A 1 93 ? -29.837 0.935 39.448 1.00 51.88 93 ARG A C 1
ATOM 714 O O . ARG A 1 93 ? -28.853 1.260 40.100 1.00 51.88 93 ARG A O 1
ATOM 721 N N . GLU A 1 94 ? -30.421 -0.238 39.620 1.00 55.59 94 GLU A N 1
ATOM 722 C CA . GLU A 1 94 ? -30.075 -1.186 40.674 1.00 55.59 94 GLU A CA 1
ATOM 723 C C . GLU A 1 94 ? -29.887 -2.574 40.066 1.00 55.59 94 GLU A C 1
ATOM 725 O O . GLU A 1 94 ? -30.705 -3.469 40.237 1.00 55.59 94 GLU A O 1
ATOM 730 N N . LEU A 1 95 ? -28.805 -2.743 39.310 1.00 48.12 95 LEU A N 1
ATOM 731 C CA . LEU A 1 95 ? -28.182 -4.050 39.173 1.00 48.12 95 LEU A CA 1
ATOM 732 C C . LEU A 1 95 ? -26.722 -3.862 39.540 1.00 48.12 95 LEU A C 1
ATOM 734 O O . LEU A 1 95 ? -25.997 -3.070 38.937 1.00 48.12 95 LEU A O 1
ATOM 738 N N . GLU A 1 96 ? -26.403 -4.522 40.640 1.00 44.44 96 GLU A 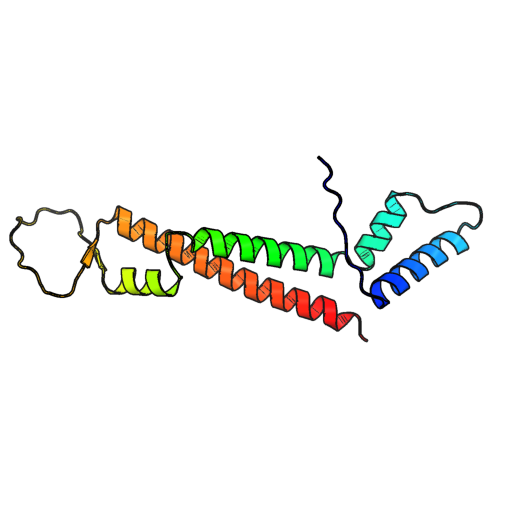N 1
ATOM 739 C CA . GLU A 1 96 ? -25.127 -4.586 41.316 1.00 44.44 96 GLU A CA 1
ATOM 740 C C . GLU A 1 96 ? -23.992 -4.814 40.318 1.00 44.44 96 GLU A C 1
ATOM 742 O O . GLU A 1 96 ? -24.172 -5.410 39.254 1.00 44.44 96 GLU A O 1
ATOM 747 N N . GLU A 1 97 ? -22.824 -4.297 40.679 1.00 47.25 97 GLU A N 1
ATOM 748 C CA . GLU A 1 97 ? -21.548 -4.580 40.042 1.00 47.25 97 GLU A CA 1
ATOM 749 C C . GLU A 1 97 ? -21.347 -6.105 39.953 1.00 47.25 97 GLU A C 1
ATOM 751 O O . GLU A 1 97 ? -20.735 -6.711 40.826 1.00 47.25 97 GLU A O 1
ATOM 756 N N . GLU A 1 98 ? -21.847 -6.757 38.898 1.00 48.91 98 GLU A N 1
ATOM 757 C CA . GLU A 1 98 ? -21.287 -8.038 38.480 1.00 48.91 98 GLU A CA 1
ATOM 758 C C . GLU A 1 98 ? -19.870 -7.736 37.987 1.00 48.91 98 GLU A C 1
ATOM 760 O O . GLU A 1 98 ? -19.649 -7.294 36.852 1.00 48.91 98 GLU A O 1
ATOM 765 N N . GLU A 1 99 ? -18.920 -7.907 38.909 1.00 48.38 99 GLU A N 1
ATOM 766 C CA . GLU A 1 99 ? -17.478 -7.826 38.712 1.00 48.38 99 GLU A CA 1
ATOM 767 C C . GLU A 1 99 ? -17.075 -8.592 37.445 1.00 48.38 99 GLU A C 1
ATOM 769 O O . GLU A 1 99 ? -16.920 -9.811 37.443 1.00 48.38 99 GLU A O 1
ATOM 774 N N . GLY A 1 100 ? -16.912 -7.872 36.333 1.00 53.53 100 GLY A N 1
ATOM 775 C CA . GLY A 1 100 ? -16.315 -8.419 35.114 1.00 53.53 100 GLY A CA 1
ATOM 776 C C . GLY A 1 100 ? -16.890 -7.901 33.802 1.00 53.53 100 GLY A C 1
ATOM 777 O O . GLY A 1 100 ? -16.173 -7.893 32.805 1.00 53.53 100 GLY A O 1
ATOM 778 N N . LYS A 1 101 ? -18.140 -7.420 33.761 1.00 58.16 101 LYS A N 1
ATOM 779 C CA . LYS A 1 101 ? -18.759 -6.970 32.500 1.00 58.16 101 LYS A CA 1
ATOM 780 C C . LYS A 1 101 ? -18.717 -5.458 32.346 1.00 58.16 101 LYS A C 1
ATOM 782 O O . LYS A 1 101 ? -19.466 -4.712 32.973 1.00 58.16 101 LYS A O 1
ATOM 787 N N . ARG A 1 102 ? -17.852 -4.987 31.445 1.00 65.44 102 ARG A N 1
ATOM 788 C CA . ARG A 1 102 ? -17.763 -3.570 31.084 1.00 65.44 102 ARG A CA 1
ATOM 789 C C . ARG A 1 102 ? -19.036 -3.164 30.335 1.00 65.44 102 ARG A C 1
ATOM 791 O O . ARG A 1 102 ? -19.183 -3.443 29.147 1.00 65.44 102 ARG A O 1
ATOM 798 N N . MET A 1 103 ? -19.951 -2.468 31.012 1.00 72.44 103 MET A N 1
ATOM 799 C CA . MET A 1 103 ? -21.118 -1.861 30.363 1.00 72.44 103 MET A CA 1
ATOM 800 C C . MET A 1 103 ? -20.664 -0.901 29.257 1.00 72.44 103 MET A C 1
ATOM 802 O O . MET A 1 103 ? -19.888 0.034 29.489 1.00 72.44 103 MET A O 1
ATOM 806 N N . MET A 1 104 ? -21.160 -1.118 28.041 1.00 82.31 104 MET A N 1
ATOM 807 C CA . MET A 1 104 ? -20.844 -0.279 26.893 1.00 82.31 104 MET A CA 1
ATOM 808 C C . MET A 1 104 ? -22.125 0.257 26.251 1.00 82.31 104 MET A C 1
ATOM 810 O O . MET A 1 104 ? -23.075 -0.482 25.999 1.00 82.31 104 MET A O 1
ATOM 814 N N . SER A 1 105 ? -22.152 1.563 25.959 1.00 86.88 105 SER A N 1
ATOM 815 C CA . SER A 1 105 ? -23.254 2.146 25.191 1.00 86.88 105 SER A CA 1
ATOM 816 C C . SER A 1 105 ? -23.260 1.591 23.767 1.00 86.88 105 SER A C 1
ATOM 818 O O . SER A 1 105 ? -22.203 1.324 23.190 1.00 86.88 105 SER A O 1
ATOM 820 N N . ARG A 1 106 ? -24.444 1.486 23.154 1.00 87.25 106 ARG A N 1
ATOM 821 C CA . ARG A 1 106 ? -24.590 0.992 21.775 1.00 87.25 106 ARG A CA 1
ATOM 822 C C . ARG A 1 106 ? -23.724 1.753 20.767 1.00 87.25 106 ARG A C 1
ATOM 824 O O . ARG A 1 106 ? -23.151 1.146 19.865 1.00 87.25 106 ARG A O 1
ATOM 831 N N . ASN A 1 107 ? -23.594 3.070 20.929 1.00 90.25 107 ASN A N 1
ATOM 832 C CA . ASN A 1 107 ? -22.762 3.896 20.050 1.00 90.25 107 ASN A CA 1
ATOM 833 C C . ASN A 1 107 ? -21.284 3.530 20.186 1.00 90.25 107 ASN A C 1
ATOM 835 O O . ASN A 1 107 ? -20.607 3.343 19.180 1.00 90.25 107 ASN A O 1
ATOM 839 N N . LYS A 1 108 ? -20.803 3.364 21.424 1.00 90.56 108 LYS A N 1
ATOM 840 C CA . LYS A 1 108 ? -19.422 2.958 21.680 1.00 90.56 108 LYS A CA 1
ATOM 841 C C . LYS A 1 108 ? -19.169 1.552 21.130 1.00 90.56 108 LYS A C 1
ATOM 843 O O . LYS A 1 108 ? -18.186 1.376 20.423 1.00 90.56 108 LYS A O 1
ATOM 848 N N . TRP A 1 109 ? -20.091 0.607 21.337 1.00 91.12 109 TRP A N 1
ATOM 849 C CA . TRP A 1 109 ? -20.014 -0.740 20.755 1.00 91.12 109 TRP A CA 1
ATOM 850 C C . TRP A 1 109 ? -19.917 -0.697 19.229 1.00 91.12 109 TRP A C 1
ATOM 852 O O . TRP A 1 109 ? -18.992 -1.257 18.648 1.00 91.12 109 TRP A O 1
ATOM 862 N N . SER A 1 110 ? -20.799 0.070 18.585 1.00 92.69 110 SER A N 1
ATOM 863 C CA . SER A 1 110 ? -20.817 0.223 17.125 1.00 92.69 110 SER A CA 1
ATOM 864 C C . SER A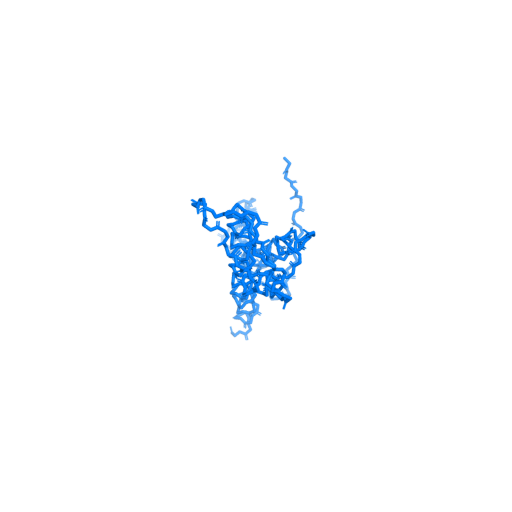 1 110 ? -19.509 0.820 16.595 1.00 92.69 110 SER A C 1
ATOM 866 O O . SER A 1 110 ? -19.001 0.383 15.564 1.00 92.69 110 SER A O 1
ATOM 868 N N . SER A 1 111 ? -18.921 1.787 17.311 1.00 94.44 111 SER A N 1
ATOM 869 C CA . SER A 1 111 ? -17.612 2.350 16.958 1.00 94.44 111 SER A CA 1
ATOM 870 C C . SER A 1 111 ? -16.477 1.327 17.068 1.00 94.44 111 SER A C 1
ATOM 872 O O . SER A 1 111 ? -15.606 1.321 16.199 1.00 94.44 111 SER A O 1
ATOM 874 N N . VAL A 1 112 ? -16.484 0.460 18.092 1.00 94.56 112 VAL A N 1
ATOM 875 C CA . VAL A 1 112 ? -15.488 -0.620 18.242 1.00 94.56 112 VAL A CA 1
ATOM 876 C C . VAL A 1 112 ? -15.619 -1.638 17.105 1.00 94.56 112 VAL A C 1
ATOM 878 O O . VAL A 1 112 ? -14.620 -1.975 16.475 1.00 94.56 112 VAL A O 1
ATOM 881 N N . VAL A 1 113 ? -16.843 -2.062 16.768 1.00 95.38 113 VAL A N 1
ATOM 882 C CA . VAL A 1 113 ? -17.095 -2.971 15.634 1.00 95.38 113 VAL A CA 1
ATOM 883 C C . VAL A 1 113 ? -16.566 -2.387 14.327 1.00 95.38 113 VAL A C 1
ATOM 885 O O . VAL A 1 113 ? -15.841 -3.060 13.593 1.00 95.38 113 VAL A O 1
ATOM 888 N N . TYR A 1 114 ? -16.896 -1.124 14.045 1.00 96.75 114 TYR A N 1
ATOM 889 C CA . TYR A 1 114 ? -16.490 -0.469 12.807 1.00 96.75 114 TYR A CA 1
ATOM 890 C C . TYR A 1 114 ? -14.966 -0.386 12.674 1.00 96.75 114 TYR A C 1
ATOM 892 O O . TYR A 1 114 ? -14.410 -0.814 11.661 1.00 96.75 114 TYR A O 1
ATOM 900 N N . ARG A 1 115 ? -14.270 0.118 13.701 1.00 96.31 115 ARG A N 1
ATOM 901 C CA . ARG A 1 115 ? -12.809 0.264 13.633 1.00 96.31 115 ARG A CA 1
ATOM 902 C C . ARG A 1 115 ? -12.090 -1.089 13.598 1.00 96.31 115 ARG A C 1
ATOM 904 O O . ARG A 1 115 ? -11.119 -1.215 12.857 1.00 96.31 115 ARG A O 1
ATOM 911 N N . ARG A 1 116 ? -12.595 -2.114 14.302 1.00 97.25 116 ARG A N 1
ATOM 912 C CA . ARG A 1 116 ? -12.067 -3.485 14.215 1.00 97.25 116 ARG A CA 1
ATOM 913 C C . ARG A 1 116 ? -12.143 -4.001 12.784 1.00 97.25 116 ARG A C 1
ATOM 915 O O . ARG A 1 116 ? -11.148 -4.487 12.258 1.00 97.25 116 ARG A O 1
ATOM 922 N N . GLY A 1 117 ? -13.295 -3.830 12.133 1.00 97.62 117 GLY A N 1
ATOM 923 C CA . GLY A 1 117 ? -13.480 -4.209 10.732 1.00 97.62 117 GLY A CA 1
ATOM 924 C C . GLY A 1 117 ? -12.514 -3.484 9.790 1.00 97.62 117 GLY A C 1
ATOM 925 O O . GLY A 1 117 ? -11.943 -4.106 8.897 1.00 97.62 117 GLY A O 1
ATOM 926 N N . GLN A 1 118 ? -12.257 -2.190 10.014 1.00 97.81 118 GLN A N 1
ATOM 927 C CA . GLN A 1 118 ? -11.266 -1.442 9.231 1.00 97.81 118 GLN A CA 1
ATOM 928 C C . GLN A 1 118 ? -9.845 -1.992 9.399 1.00 97.81 118 GLN A C 1
ATOM 930 O O . GLN A 1 118 ? -9.125 -2.102 8.405 1.00 97.81 118 GLN A O 1
ATOM 935 N N . LYS A 1 119 ? -9.443 -2.345 10.626 1.00 98.19 119 LYS A N 1
ATOM 936 C CA . LYS A 1 119 ? -8.136 -2.963 10.905 1.00 98.19 119 LYS A CA 1
ATOM 937 C C . LYS A 1 119 ? -8.033 -4.326 10.230 1.00 98.19 119 LYS A C 1
ATOM 939 O O . LYS A 1 119 ? -7.117 -4.541 9.444 1.00 98.19 119 LYS A O 1
ATOM 944 N N . GLN A 1 120 ? -9.030 -5.185 10.425 1.00 97.94 120 GLN A N 1
ATOM 945 C CA . GLN A 1 120 ? -9.075 -6.513 9.818 1.00 97.94 120 GLN A CA 1
ATOM 946 C C . GLN A 1 120 ? -8.959 -6.450 8.289 1.00 97.94 120 GLN A C 1
ATOM 948 O O . GLN A 1 120 ? -8.140 -7.154 7.702 1.00 97.94 120 GLN A O 1
ATOM 953 N N . LEU A 1 121 ? -9.737 -5.582 7.633 1.00 98.00 121 LEU A N 1
ATOM 954 C CA . LEU A 1 121 ? -9.664 -5.405 6.181 1.00 98.00 121 LEU A CA 1
ATOM 955 C C . LEU A 1 121 ? -8.296 -4.887 5.743 1.00 98.00 121 LEU A C 1
ATOM 957 O O . LEU A 1 121 ? -7.718 -5.426 4.806 1.00 98.00 121 LEU A O 1
ATOM 961 N N . THR A 1 122 ? -7.759 -3.880 6.436 1.00 98.00 122 THR A N 1
ATOM 962 C CA . THR A 1 122 ? -6.442 -3.310 6.114 1.00 98.00 122 THR A CA 1
ATOM 963 C C . THR A 1 122 ? -5.349 -4.373 6.230 1.00 98.00 122 THR A C 1
ATOM 965 O O . THR A 1 122 ? -4.509 -4.471 5.343 1.00 98.00 122 THR A O 1
ATOM 968 N N . ARG A 1 123 ? -5.398 -5.227 7.261 1.00 97.94 123 ARG A N 1
ATOM 969 C CA . ARG A 1 123 ? -4.473 -6.355 7.449 1.00 97.94 123 ARG A CA 1
ATOM 970 C C . ARG A 1 123 ? -4.573 -7.384 6.323 1.00 97.94 123 ARG A C 1
ATOM 972 O O . ARG A 1 123 ? -3.552 -7.871 5.850 1.00 97.94 123 ARG A O 1
ATOM 979 N N . LEU A 1 124 ? -5.792 -7.737 5.908 1.00 98.25 124 LEU A N 1
ATOM 980 C CA . LEU A 1 124 ? -6.010 -8.691 4.817 1.00 98.25 124 LEU A CA 1
ATOM 981 C C . LEU A 1 124 ? -5.496 -8.142 3.481 1.00 98.25 124 LEU A C 1
ATOM 983 O O . LEU A 1 124 ? -4.779 -8.851 2.782 1.00 98.25 124 LEU A O 1
ATOM 987 N N . PHE A 1 125 ? -5.799 -6.880 3.164 1.00 98.12 125 PHE A N 1
ATOM 988 C CA . PHE A 1 125 ? -5.268 -6.220 1.970 1.00 98.12 125 PHE A CA 1
ATOM 989 C C . PHE A 1 125 ? -3.749 -6.106 2.000 1.00 98.12 125 PHE A C 1
ATOM 991 O O . PHE A 1 125 ? -3.118 -6.317 0.972 1.00 98.12 125 PHE A O 1
ATOM 998 N N . LEU A 1 126 ? -3.164 -5.798 3.160 1.00 97.88 126 LEU A N 1
ATOM 999 C CA . LEU A 1 126 ? -1.715 -5.709 3.308 1.00 97.88 126 LEU A CA 1
ATOM 1000 C C . LEU A 1 126 ? -1.053 -7.052 2.995 1.00 97.88 126 LEU A C 1
ATOM 1002 O O . LEU A 1 126 ? -0.156 -7.094 2.164 1.00 97.88 126 LEU A O 1
ATOM 1006 N N . LYS A 1 127 ? -1.561 -8.150 3.568 1.00 97.88 127 LYS A N 1
ATOM 1007 C CA . LYS A 1 127 ? -1.048 -9.499 3.298 1.00 97.88 127 LYS A CA 1
ATOM 1008 C C . LYS A 1 127 ? -1.116 -9.858 1.809 1.00 97.88 127 LYS A C 1
ATOM 1010 O O . LYS A 1 127 ? -0.184 -10.457 1.281 1.00 97.88 127 LYS A O 1
ATOM 1015 N N . GLU A 1 128 ? -2.218 -9.515 1.146 1.00 97.94 128 GLU A N 1
ATOM 1016 C CA . GLU A 1 128 ? -2.388 -9.784 -0.285 1.00 97.94 128 GLU A CA 1
ATOM 1017 C C . GLU A 1 128 ? -1.445 -8.923 -1.138 1.00 97.94 128 GLU A C 1
ATOM 1019 O O . GLU A 1 128 ? -0.793 -9.436 -2.042 1.00 97.94 128 GLU A O 1
ATOM 1024 N N . ALA A 1 129 ? -1.313 -7.632 -0.819 1.00 95.44 129 ALA A N 1
ATOM 1025 C CA . ALA A 1 129 ? -0.413 -6.718 -1.518 1.00 95.44 129 ALA A CA 1
ATOM 1026 C C . ALA A 1 129 ? 1.059 -7.116 -1.342 1.00 95.44 129 ALA A C 1
ATOM 1028 O O . ALA A 1 129 ? 1.814 -7.106 -2.310 1.00 95.44 129 ALA A O 1
ATOM 1029 N N . GLU A 1 130 ? 1.459 -7.523 -0.135 1.00 95.62 130 GLU A N 1
ATOM 1030 C CA . GLU A 1 130 ? 2.790 -8.072 0.130 1.00 95.62 130 GLU A CA 1
ATOM 1031 C C . GLU A 1 130 ? 3.023 -9.354 -0.670 1.00 95.62 130 GLU A C 1
ATOM 1033 O O . GLU A 1 130 ? 4.094 -9.520 -1.247 1.00 95.62 130 GLU A O 1
ATOM 1038 N N . HIS A 1 131 ? 2.038 -10.253 -0.745 1.00 94.75 131 HIS A N 1
ATOM 1039 C CA . HIS A 1 131 ? 2.164 -11.479 -1.529 1.00 94.75 131 HIS A CA 1
ATOM 1040 C C . HIS A 1 131 ? 2.324 -11.195 -3.025 1.00 94.75 131 HIS A C 1
ATOM 1042 O O . HIS A 1 131 ? 3.242 -11.727 -3.647 1.00 94.75 131 HIS A O 1
ATOM 1048 N N . ALA A 1 132 ? 1.477 -10.329 -3.584 1.00 92.06 132 ALA A N 1
ATOM 1049 C CA . ALA A 1 132 ? 1.564 -9.906 -4.977 1.00 92.06 132 ALA A CA 1
ATOM 1050 C C . ALA A 1 132 ? 2.901 -9.210 -5.274 1.00 92.06 132 ALA A C 1
ATOM 1052 O O . ALA A 1 132 ? 3.513 -9.486 -6.301 1.00 92.06 132 ALA A O 1
ATOM 1053 N N . LEU A 1 133 ? 3.395 -8.368 -4.358 1.00 91.12 133 LEU A N 1
ATOM 1054 C CA . LEU A 1 133 ? 4.707 -7.737 -4.490 1.00 91.12 133 LEU A CA 1
ATOM 1055 C C . LEU A 1 133 ? 5.818 -8.788 -4.532 1.00 91.12 133 LEU A C 1
ATOM 1057 O O . LEU A 1 133 ? 6.642 -8.760 -5.435 1.00 91.12 133 LEU A O 1
ATOM 1061 N N . HIS A 1 134 ? 5.821 -9.749 -3.604 1.00 90.38 134 HIS A N 1
ATOM 1062 C CA . HIS A 1 134 ? 6.813 -10.828 -3.617 1.00 90.38 134 HIS A CA 1
ATOM 1063 C C . HIS A 1 134 ? 6.770 -11.625 -4.920 1.00 90.3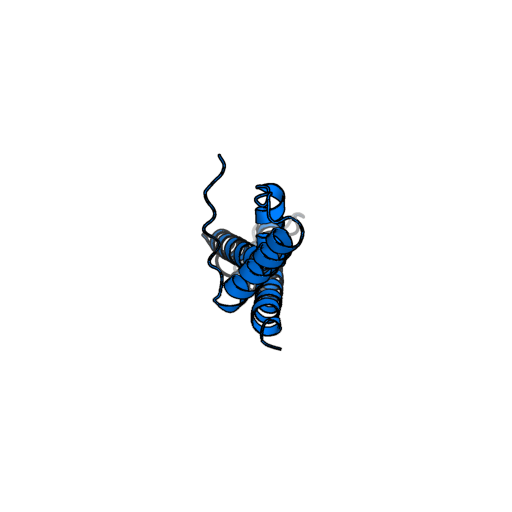8 134 HIS A C 1
ATOM 1065 O O . HIS A 1 134 ? 7.824 -11.991 -5.430 1.00 90.38 134 HIS A O 1
ATOM 1071 N N . GLN A 1 135 ? 5.575 -11.897 -5.454 1.00 87.25 135 GLN A N 1
ATOM 1072 C CA . GLN A 1 135 ? 5.432 -12.564 -6.744 1.00 87.25 135 GLN A CA 1
ATOM 1073 C C . GLN A 1 135 ? 6.031 -11.727 -7.869 1.00 87.25 135 GLN A C 1
ATOM 1075 O O . GLN A 1 135 ? 6.860 -12.270 -8.583 1.00 87.25 135 GLN A O 1
ATOM 1080 N N . ALA A 1 136 ? 5.686 -10.439 -7.970 1.00 83.88 136 ALA A N 1
ATOM 1081 C CA . ALA A 1 136 ? 6.224 -9.533 -8.986 1.00 83.88 136 ALA A CA 1
ATOM 1082 C C . ALA A 1 136 ? 7.759 -9.499 -8.952 1.00 83.88 136 ALA A C 1
ATOM 1084 O O . ALA A 1 136 ? 8.400 -9.721 -9.969 1.00 83.88 136 ALA A O 1
ATOM 1085 N N . LEU A 1 137 ? 8.346 -9.363 -7.758 1.00 82.12 137 LEU A N 1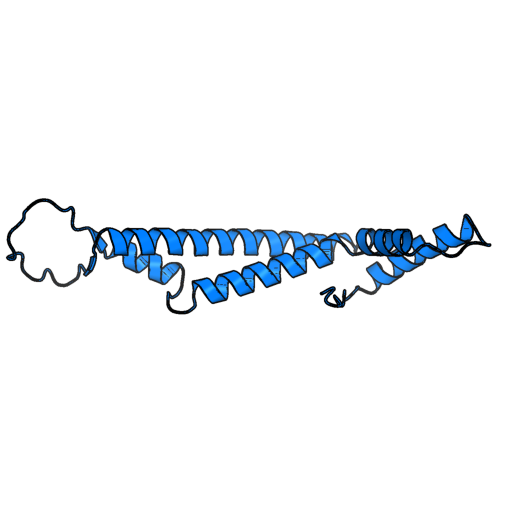
ATOM 1086 C CA . LEU A 1 137 ? 9.802 -9.362 -7.583 1.00 82.12 137 LEU A CA 1
ATOM 1087 C C . LEU A 1 137 ? 10.464 -10.726 -7.853 1.00 82.12 137 LEU A C 1
ATOM 1089 O O . LEU A 1 137 ? 11.668 -10.786 -8.063 1.00 82.12 137 LEU A O 1
ATOM 1093 N N . SER A 1 138 ? 9.714 -11.832 -7.787 1.00 79.62 138 SER A N 1
ATOM 1094 C CA . SER A 1 138 ? 10.245 -13.189 -8.003 1.00 79.62 138 SER A CA 1
ATOM 1095 C C . SER A 1 138 ? 10.023 -13.698 -9.429 1.00 79.62 138 SER A C 1
ATOM 1097 O O . SER A 1 138 ? 10.754 -14.577 -9.882 1.00 79.62 138 SER A O 1
ATOM 1099 N N . SER A 1 139 ? 8.996 -13.201 -10.125 1.00 61.41 139 SER A N 1
ATOM 1100 C CA . SER A 1 139 ? 8.670 -13.578 -11.503 1.00 61.41 139 SER A CA 1
ATOM 1101 C C . SER A 1 139 ? 9.661 -13.033 -12.527 1.00 61.41 139 SER A C 1
ATOM 1103 O O . SER A 1 139 ? 9.740 -13.592 -13.616 1.00 61.41 139 SER A O 1
ATOM 1105 N N . ASP A 1 140 ? 10.461 -12.032 -12.163 1.00 54.41 140 ASP A N 1
ATOM 1106 C CA . ASP A 1 140 ? 11.505 -11.468 -13.026 1.00 54.41 140 ASP A CA 1
ATOM 1107 C C . ASP A 1 140 ? 12.810 -12.305 -13.038 1.00 54.41 140 ASP A C 1
ATOM 1109 O O . ASP A 1 140 ? 13.802 -11.945 -13.667 1.00 54.41 140 ASP A O 1
ATOM 1113 N N . HIS A 1 141 ? 12.827 -13.471 -12.373 1.00 46.00 141 HIS A N 1
ATOM 1114 C CA . HIS A 1 141 ? 13.983 -14.379 -12.303 1.00 46.00 141 HIS A CA 1
ATOM 1115 C C . HIS A 1 141 ? 13.884 -15.654 -13.169 1.00 46.00 141 HIS A C 1
ATOM 1117 O O . HIS A 1 141 ? 14.633 -16.603 -12.915 1.00 46.00 141 HIS A O 1
ATOM 1123 N N . CYS A 1 142 ? 13.003 -15.719 -14.177 1.00 35.66 142 CYS A N 1
ATOM 1124 C CA . CYS A 1 142 ? 12.898 -16.889 -15.067 1.00 35.66 142 CYS A CA 1
ATOM 1125 C C . CYS A 1 142 ? 13.009 -16.563 -16.559 1.00 35.66 142 CYS A C 1
ATOM 1127 O O . CYS A 1 142 ? 12.363 -15.594 -17.008 1.00 35.66 142 CYS A O 1
#